Protein AF-A0A6N9LBC8-F1 (afdb_monomer_lite)

Radius of gyration: 19.25 Å; chains: 1; bounding box: 38×32×63 Å

Structure (mmCIF, N/CA/C/O backbone):
data_AF-A0A6N9LBC8-F1
#
_entry.id   AF-A0A6N9LBC8-F1
#
loop_
_atom_site.group_PDB
_atom_site.id
_atom_site.type_symbol
_atom_site.label_atom_id
_atom_site.label_alt_id
_atom_site.label_comp_id
_atom_site.label_asym_id
_atom_site.label_entity_id
_atom_site.label_seq_id
_atom_site.pdbx_PDB_ins_code
_atom_site.Cartn_x
_atom_site.Cartn_y
_atom_site.Cartn_z
_atom_site.occupancy
_atom_site.B_iso_or_equiv
_atom_site.auth_seq_id
_atom_site.auth_comp_id
_atom_site.auth_asym_id
_atom_site.auth_atom_id
_atom_site.pdbx_PDB_model_num
ATOM 1 N N . MET A 1 1 ? -10.832 -21.575 -41.481 1.00 43.34 1 MET A N 1
ATOM 2 C CA . MET A 1 1 ? -10.019 -20.357 -41.271 1.00 43.34 1 MET A CA 1
ATOM 3 C C . MET A 1 1 ? -10.147 -19.928 -39.816 1.00 43.34 1 MET A C 1
ATOM 5 O O . MET A 1 1 ? -11.115 -19.266 -39.494 1.00 43.34 1 MET A O 1
ATOM 9 N N . SER A 1 2 ? -9.269 -20.373 -38.911 1.00 46.19 2 SER A N 1
ATOM 10 C CA . SER A 1 2 ? -9.329 -19.904 -37.508 1.00 46.19 2 SER A CA 1
ATOM 11 C C . SER A 1 2 ? -8.001 -20.007 -36.749 1.00 46.19 2 SER A C 1
ATOM 13 O O . SER A 1 2 ? -7.782 -19.232 -35.831 1.00 46.19 2 SER A O 1
ATOM 15 N N . CYS A 1 3 ? -7.060 -20.869 -37.155 1.00 43.31 3 CYS A N 1
ATOM 16 C CA . CYS A 1 3 ? -5.747 -20.961 -36.494 1.00 43.31 3 CYS A CA 1
ATOM 17 C C . CYS A 1 3 ? -4.771 -19.834 -36.897 1.00 43.31 3 CYS A C 1
ATOM 19 O O . CYS A 1 3 ? -3.976 -19.388 -36.076 1.00 43.31 3 CYS A O 1
ATOM 21 N N . ALA A 1 4 ? -4.857 -19.320 -38.132 1.00 49.84 4 ALA A N 1
ATOM 22 C CA . ALA A 1 4 ? -3.962 -18.266 -38.626 1.00 49.84 4 ALA A CA 1
ATOM 23 C C . ALA A 1 4 ? -4.221 -16.885 -37.983 1.00 49.84 4 ALA A C 1
ATOM 25 O O . ALA A 1 4 ? -3.286 -16.117 -37.776 1.00 49.84 4 ALA A O 1
ATOM 26 N N . LEU A 1 5 ? -5.475 -16.589 -37.616 1.00 46.78 5 LEU A N 1
ATOM 27 C CA . LEU A 1 5 ? -5.863 -15.330 -36.963 1.00 46.78 5 LEU A CA 1
ATOM 28 C C . LEU A 1 5 ? -5.377 -15.250 -35.505 1.00 46.78 5 LEU A C 1
ATOM 30 O O . LEU A 1 5 ? -4.956 -14.181 -35.075 1.00 46.78 5 LEU A O 1
ATOM 34 N N . PHE A 1 6 ? -5.359 -16.377 -34.779 1.00 48.41 6 PHE A N 1
ATOM 35 C CA . PHE A 1 6 ? -4.813 -16.464 -33.415 1.00 48.41 6 PHE A CA 1
ATOM 36 C C . PHE A 1 6 ? -3.281 -16.368 -33.378 1.00 48.41 6 PHE A C 1
ATOM 38 O O . PHE A 1 6 ? -2.723 -15.714 -32.501 1.00 48.41 6 PHE A O 1
ATOM 45 N N . GLY A 1 7 ? -2.585 -16.979 -34.344 1.00 52.22 7 GLY A N 1
ATOM 46 C CA . GLY A 1 7 ? -1.127 -16.847 -34.454 1.00 52.22 7 GLY A CA 1
ATOM 47 C C . GLY A 1 7 ? -0.694 -15.414 -34.779 1.00 52.22 7 GLY A C 1
ATOM 48 O O . GLY A 1 7 ? 0.285 -14.922 -34.222 1.00 52.22 7 GLY A O 1
ATOM 49 N N . TYR A 1 8 ? -1.455 -14.720 -35.633 1.00 55.66 8 TYR A N 1
ATOM 50 C CA . TYR A 1 8 ? -1.179 -13.333 -36.009 1.00 55.66 8 TYR A CA 1
ATOM 51 C C . TYR A 1 8 ? -1.424 -12.345 -34.859 1.00 55.66 8 TYR A C 1
ATOM 53 O O . TYR A 1 8 ? -0.603 -11.454 -34.643 1.00 55.66 8 TYR A O 1
ATOM 61 N N . SER A 1 9 ? -2.505 -12.511 -34.086 1.00 56.34 9 SER A N 1
ATOM 62 C CA . SER A 1 9 ? -2.763 -11.669 -32.910 1.00 56.34 9 SER A CA 1
ATOM 63 C C . SER A 1 9 ? -1.715 -11.881 -31.815 1.00 56.34 9 SER A C 1
ATOM 65 O O . SER A 1 9 ? -1.196 -10.901 -31.288 1.00 56.34 9 SER A O 1
ATOM 67 N N . PHE A 1 10 ? -1.322 -13.130 -31.544 1.00 58.00 10 PHE A N 1
ATOM 68 C CA . PHE A 1 10 ? -0.259 -13.452 -30.586 1.00 58.00 10 PHE A CA 1
ATOM 69 C C . PHE A 1 10 ? 1.116 -12.933 -31.037 1.00 58.00 10 PHE A C 1
ATOM 71 O O . PHE A 1 10 ? 1.876 -12.392 -30.235 1.00 58.00 10 PHE A O 1
ATOM 78 N N . TYR A 1 11 ? 1.443 -13.041 -32.329 1.00 58.38 11 TYR A N 1
ATOM 79 C CA . TYR A 1 11 ? 2.670 -12.470 -32.890 1.00 58.38 11 TYR A CA 1
ATOM 80 C C . TYR A 1 11 ? 2.695 -10.943 -32.769 1.00 58.38 11 TYR A C 1
ATOM 82 O O . TYR A 1 11 ? 3.703 -10.382 -32.345 1.00 58.38 11 TYR A O 1
ATOM 90 N N . ARG A 1 12 ? 1.585 -10.270 -33.097 1.00 59.75 12 ARG A N 1
ATOM 91 C CA . ARG A 1 12 ? 1.463 -8.814 -32.967 1.00 59.75 12 ARG A CA 1
ATOM 92 C C . ARG A 1 12 ? 1.613 -8.371 -31.51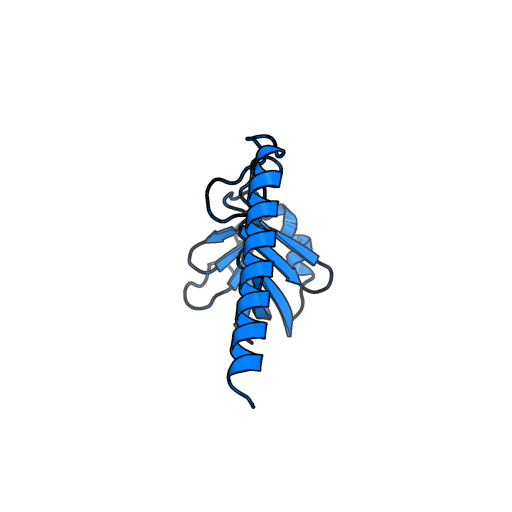3 1.00 59.75 12 ARG A C 1
ATOM 94 O O . ARG A 1 12 ? 2.364 -7.442 -31.253 1.00 59.75 12 ARG A O 1
ATOM 101 N N . GLN A 1 13 ? 0.981 -9.078 -30.582 1.00 55.19 13 GLN A N 1
ATOM 102 C CA . GLN A 1 13 ? 1.069 -8.786 -29.153 1.00 55.19 13 GLN A CA 1
ATOM 103 C C . GLN A 1 13 ? 2.496 -8.992 -28.619 1.00 55.19 13 GLN A C 1
ATOM 105 O O . GLN A 1 13 ? 3.022 -8.136 -27.919 1.00 55.19 13 GLN A O 1
ATOM 110 N N . ASN A 1 14 ? 3.180 -10.067 -29.027 1.00 66.00 14 ASN A N 1
ATOM 111 C CA . ASN A 1 14 ? 4.593 -10.277 -28.693 1.00 66.00 14 ASN A CA 1
ATOM 112 C C . ASN A 1 14 ? 5.516 -9.233 -29.324 1.00 66.00 14 ASN A C 1
ATOM 114 O O . ASN A 1 14 ? 6.526 -8.871 -28.724 1.00 66.00 14 ASN A O 1
ATOM 118 N N . LYS A 1 15 ? 5.199 -8.763 -30.534 1.00 71.44 15 LYS A N 1
ATOM 119 C CA . LYS A 1 15 ? 5.942 -7.684 -31.184 1.00 71.44 15 LYS A CA 1
ATOM 120 C C . LYS A 1 15 ? 5.751 -6.369 -30.430 1.00 71.44 15 LYS A C 1
ATOM 122 O O . LYS A 1 15 ? 6.740 -5.734 -30.113 1.00 71.44 15 LYS A O 1
ATOM 127 N N . GLU A 1 16 ? 4.520 -6.025 -30.061 1.00 65.12 16 GLU A N 1
ATOM 128 C CA . GLU A 1 16 ? 4.210 -4.835 -29.259 1.00 65.12 16 GLU A CA 1
ATOM 129 C C . GLU A 1 16 ? 4.889 -4.892 -27.879 1.00 65.12 16 GLU A C 1
ATOM 131 O O . GLU A 1 16 ? 5.489 -3.909 -27.456 1.00 65.12 16 GLU A O 1
ATOM 136 N N . ILE A 1 17 ? 4.905 -6.054 -27.213 1.00 63.56 17 ILE A N 1
ATOM 137 C CA . ILE A 1 17 ? 5.640 -6.253 -25.950 1.00 63.56 17 ILE A CA 1
ATOM 138 C C . ILE A 1 17 ? 7.150 -6.077 -26.154 1.00 63.56 17 ILE A C 1
ATOM 140 O O . ILE A 1 17 ? 7.790 -5.381 -25.368 1.00 63.56 17 ILE A O 1
ATOM 144 N N . LYS A 1 18 ? 7.730 -6.663 -27.209 1.00 68.88 18 LYS A N 1
ATOM 145 C CA . LYS A 1 18 ? 9.157 -6.494 -27.528 1.00 68.88 18 LYS A CA 1
ATOM 146 C C . LYS A 1 18 ? 9.503 -5.050 -27.875 1.00 68.88 18 LYS A C 1
ATOM 148 O O . LYS A 1 18 ? 10.554 -4.573 -27.458 1.00 68.88 18 LYS A O 1
ATOM 153 N N . ASP A 1 19 ? 8.637 -4.358 -28.604 1.00 68.25 19 ASP A N 1
ATOM 154 C CA . ASP A 1 19 ? 8.824 -2.956 -28.971 1.00 68.25 19 ASP A CA 1
ATOM 155 C C . ASP A 1 19 ? 8.768 -2.068 -27.715 1.00 68.25 19 ASP A C 1
ATOM 157 O O . ASP A 1 19 ? 9.635 -1.216 -27.533 1.00 68.25 19 ASP A O 1
ATOM 161 N N . ILE A 1 20 ? 7.841 -2.333 -26.785 1.00 64.62 20 ILE A N 1
ATOM 162 C CA . ILE A 1 20 ? 7.764 -1.652 -25.480 1.00 64.62 20 ILE A CA 1
ATOM 163 C C . ILE A 1 20 ? 8.996 -1.954 -24.615 1.00 64.62 20 ILE A C 1
ATOM 165 O O . ILE A 1 20 ? 9.556 -1.040 -24.017 1.00 64.62 20 ILE A O 1
ATOM 169 N N . GLN A 1 21 ? 9.464 -3.205 -24.567 1.00 58.09 21 GLN A N 1
ATOM 170 C CA . GLN A 1 21 ? 10.685 -3.586 -23.841 1.00 58.09 21 GLN A CA 1
ATOM 171 C C . GLN A 1 21 ? 11.942 -2.945 -24.440 1.00 58.09 21 GLN A C 1
ATOM 173 O O . GLN A 1 21 ? 12.844 -2.529 -23.709 1.00 58.09 21 GLN A O 1
ATOM 178 N N . THR A 1 22 ? 12.000 -2.839 -25.768 1.00 71.38 22 THR A N 1
ATOM 179 C CA . THR A 1 22 ? 13.095 -2.177 -26.484 1.00 71.38 22 THR A CA 1
ATOM 180 C C . THR A 1 22 ? 13.086 -0.686 -26.186 1.00 71.38 22 THR A C 1
ATOM 182 O O . THR A 1 22 ? 14.123 -0.135 -25.824 1.00 71.38 22 THR A O 1
ATOM 185 N N . LEU A 1 23 ? 11.909 -0.056 -26.253 1.00 66.56 23 LEU A N 1
ATOM 186 C CA . LEU A 1 23 ? 11.725 1.346 -25.903 1.00 66.56 23 LEU A CA 1
ATOM 187 C C . LEU A 1 23 ? 12.125 1.601 -24.448 1.00 66.56 23 LEU A C 1
ATOM 189 O O . LEU A 1 23 ? 12.931 2.488 -24.206 1.00 66.56 23 LEU A O 1
ATOM 193 N N . TYR A 1 24 ? 11.651 0.779 -23.506 1.00 59.78 24 TYR A N 1
ATOM 194 C CA . TYR A 1 24 ? 12.019 0.861 -22.092 1.00 59.78 24 TYR A CA 1
ATOM 195 C C . TYR A 1 24 ? 13.537 0.774 -21.899 1.00 59.78 24 TYR A C 1
ATOM 197 O O . TYR A 1 24 ? 14.116 1.610 -21.210 1.00 59.78 24 TYR A O 1
ATOM 205 N N . THR A 1 25 ? 14.198 -0.183 -22.557 1.00 64.25 25 THR A N 1
ATOM 206 C CA . THR A 1 25 ? 15.656 -0.376 -22.472 1.00 64.25 25 THR A CA 1
ATOM 207 C C . THR A 1 25 ? 16.428 0.818 -23.036 1.00 64.25 25 THR A C 1
ATOM 209 O O . THR A 1 25 ? 17.409 1.254 -22.438 1.00 64.25 25 THR A O 1
ATOM 212 N N . GLN A 1 26 ? 15.973 1.377 -24.161 1.00 70.62 26 GLN A N 1
ATOM 213 C CA . GLN A 1 26 ? 16.557 2.579 -24.763 1.00 70.62 26 GLN A CA 1
ATOM 214 C C . GLN A 1 26 ? 16.341 3.812 -23.879 1.00 70.62 26 GLN A C 1
ATOM 216 O O . GLN A 1 26 ? 17.266 4.593 -23.676 1.00 70.62 26 GLN A O 1
ATOM 221 N N . THR A 1 27 ? 15.149 3.971 -23.298 1.00 56.09 27 THR A N 1
ATOM 222 C CA . THR A 1 27 ? 14.850 5.086 -22.390 1.00 56.09 27 THR A CA 1
ATOM 223 C C . THR A 1 27 ? 15.546 4.949 -21.039 1.00 56.09 27 THR A C 1
ATOM 225 O O . THR A 1 27 ? 15.904 5.963 -20.452 1.00 56.09 27 THR A O 1
ATOM 228 N N . LYS A 1 28 ? 15.812 3.720 -20.571 1.00 56.72 28 LYS A N 1
ATOM 229 C CA . LYS A 1 28 ? 16.552 3.436 -19.331 1.00 56.72 28 LYS A CA 1
ATOM 230 C C . LYS A 1 28 ? 17.955 4.042 -19.353 1.00 56.72 28 LYS A C 1
ATOM 232 O O . LYS A 1 28 ? 18.410 4.520 -18.330 1.00 56.72 28 LYS A O 1
ATOM 237 N N . GLN A 1 29 ? 18.603 4.091 -20.518 1.00 57.69 29 GLN A N 1
ATOM 238 C CA . GLN A 1 29 ? 19.926 4.710 -20.685 1.00 57.69 29 GLN A CA 1
ATOM 239 C C . GLN A 1 29 ? 19.908 6.244 -20.590 1.00 57.69 29 GLN A C 1
ATOM 241 O O . GLN A 1 29 ? 20.956 6.859 -20.428 1.00 57.69 29 GLN A O 1
ATOM 246 N N . LEU A 1 30 ? 18.735 6.868 -20.739 1.00 62.03 30 LEU A N 1
ATOM 247 C CA . LEU A 1 30 ? 18.562 8.321 -20.650 1.00 62.03 30 LEU A CA 1
ATOM 248 C C . LEU A 1 30 ? 18.201 8.779 -19.230 1.00 62.03 30 LEU A C 1
ATOM 250 O O . LEU A 1 30 ? 18.175 9.977 -18.956 1.00 62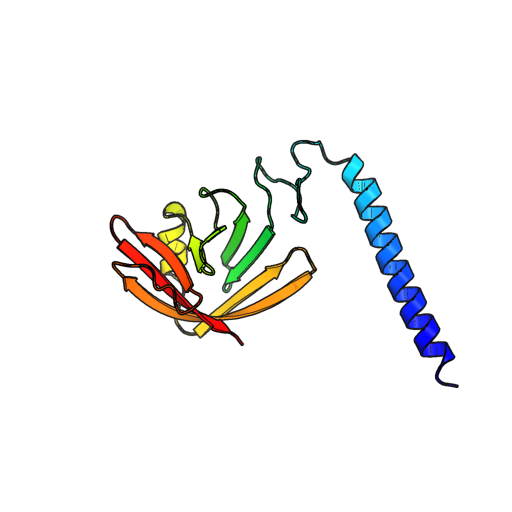.03 30 LEU A O 1
ATOM 254 N N . ILE A 1 31 ? 17.895 7.832 -18.344 1.00 54.56 31 ILE A N 1
ATOM 255 C CA . ILE A 1 31 ? 17.572 8.075 -16.944 1.00 54.56 31 ILE A CA 1
ATOM 256 C C . ILE A 1 31 ? 18.902 8.104 -16.178 1.00 54.56 31 ILE A C 1
ATOM 258 O O . ILE A 1 31 ? 19.689 7.174 -16.336 1.00 54.56 31 ILE A O 1
ATOM 262 N N . PRO A 1 32 ? 19.198 9.147 -15.382 1.00 56.00 32 PRO A N 1
ATOM 263 C CA . PRO A 1 32 ? 20.417 9.172 -14.579 1.00 56.00 32 PRO A CA 1
ATOM 264 C C . PRO A 1 32 ? 20.481 7.950 -13.658 1.00 56.00 32 PRO A C 1
ATOM 266 O O . PRO A 1 32 ? 19.455 7.552 -13.114 1.00 56.00 32 PRO A O 1
ATOM 269 N N . ASP A 1 33 ? 21.673 7.391 -13.437 1.00 56.91 33 ASP A N 1
ATOM 270 C CA . ASP A 1 33 ? 21.846 6.158 -12.648 1.00 56.91 33 ASP A CA 1
ATOM 271 C C . ASP A 1 33 ? 21.236 6.250 -11.238 1.00 56.91 33 ASP A C 1
ATOM 273 O O . ASP A 1 33 ? 20.761 5.252 -10.710 1.00 56.91 33 ASP A O 1
ATOM 277 N N . SER A 1 34 ? 21.161 7.456 -10.662 1.00 53.47 34 SER A N 1
ATOM 278 C CA . SER A 1 34 ? 20.506 7.731 -9.372 1.00 53.47 34 SER A CA 1
ATOM 279 C C . SER A 1 34 ? 18.979 7.575 -9.375 1.00 53.47 34 SER A C 1
ATOM 281 O O . SER A 1 34 ? 18.359 7.788 -8.347 1.00 53.47 34 SER A O 1
ATOM 283 N N . TYR A 1 35 ? 18.377 7.321 -10.535 1.00 48.66 35 TYR A N 1
ATOM 284 C CA . TYR A 1 35 ? 16.946 7.086 -10.728 1.00 48.66 35 TYR A CA 1
ATOM 285 C C . TYR A 1 35 ? 16.697 5.666 -11.273 1.00 48.66 35 TYR A C 1
ATOM 287 O O . TYR A 1 35 ? 15.565 5.278 -11.556 1.00 48.66 35 TYR A O 1
ATOM 295 N N . ILE A 1 36 ? 17.731 4.842 -11.460 1.00 54.81 36 ILE A N 1
ATOM 296 C CA . ILE A 1 36 ? 17.563 3.480 -11.967 1.00 54.81 36 ILE A CA 1
ATOM 297 C C . ILE A 1 36 ? 17.464 2.514 -10.785 1.00 54.81 36 ILE A C 1
ATOM 299 O O . ILE A 1 36 ? 18.467 2.192 -10.158 1.00 54.81 36 ILE A O 1
ATOM 303 N N . SER A 1 37 ? 16.255 2.004 -10.536 1.00 61.66 37 SER A N 1
ATOM 304 C CA . SER A 1 37 ? 16.023 0.988 -9.508 1.00 61.66 37 SER A CA 1
ATOM 305 C C . SER A 1 37 ? 16.801 -0.305 -9.781 1.00 61.66 37 SER A C 1
ATOM 307 O O . SER A 1 37 ? 16.953 -0.737 -10.936 1.00 61.66 37 SER A O 1
ATOM 309 N N . SER A 1 38 ? 17.295 -0.918 -8.703 1.00 56.84 38 SER A N 1
ATOM 310 C CA . SER A 1 38 ? 18.192 -2.075 -8.751 1.00 56.84 38 SER A CA 1
ATOM 311 C C . SER A 1 38 ? 17.486 -3.433 -8.908 1.00 56.84 38 SER A C 1
ATOM 313 O O . SER A 1 38 ? 18.115 -4.378 -9.387 1.00 56.84 38 SER A O 1
ATOM 315 N N . GLU A 1 39 ? 16.183 -3.541 -8.618 1.00 59.31 39 GLU A N 1
ATOM 316 C CA . GLU A 1 39 ? 15.456 -4.823 -8.599 1.00 59.31 39 GLU A CA 1
ATOM 317 C C . GLU A 1 39 ? 13.966 -4.665 -8.938 1.00 59.31 39 GLU A C 1
ATOM 319 O O . GLU A 1 39 ? 13.201 -4.235 -8.085 1.00 59.31 39 GLU A O 1
ATOM 324 N N . ASP A 1 40 ? 13.535 -5.037 -10.155 1.00 59.66 40 ASP A N 1
ATOM 325 C CA . ASP A 1 40 ? 12.119 -5.144 -10.583 1.00 59.66 40 ASP A CA 1
ATOM 326 C C . ASP A 1 40 ? 11.170 -4.009 -10.115 1.00 59.66 40 ASP A C 1
ATOM 328 O O . ASP A 1 40 ? 9.957 -4.186 -10.074 1.00 59.66 40 ASP A O 1
ATOM 332 N N . ALA A 1 41 ? 11.691 -2.825 -9.795 1.00 63.12 41 ALA A N 1
ATOM 333 C CA . ALA A 1 41 ? 10.943 -1.688 -9.284 1.00 63.12 41 ALA A CA 1
ATOM 334 C C . ALA A 1 41 ? 10.830 -0.585 -10.347 1.00 63.12 41 ALA A C 1
ATOM 336 O O . ALA A 1 41 ? 11.585 -0.517 -11.324 1.00 63.12 41 ALA A O 1
ATOM 337 N N . TYR A 1 42 ? 9.827 0.277 -10.184 1.00 58.09 42 TYR A N 1
ATOM 338 C CA . TYR A 1 42 ? 9.760 1.530 -10.922 1.00 58.09 42 TYR A CA 1
ATOM 339 C C . TYR A 1 42 ? 10.986 2.386 -10.594 1.00 58.09 42 TYR A C 1
ATOM 341 O O . TYR A 1 42 ? 11.567 2.249 -9.522 1.00 58.09 42 TYR A O 1
ATOM 349 N N . LEU A 1 43 ? 11.338 3.252 -11.553 1.00 60.53 43 LEU A N 1
ATOM 350 C CA . LEU A 1 43 ? 12.300 4.354 -11.450 1.00 60.53 43 LEU A CA 1
ATOM 351 C C . LEU A 1 43 ? 12.504 4.788 -9.989 1.00 60.53 43 LEU A C 1
ATOM 353 O O . LEU A 1 43 ? 11.524 5.126 -9.325 1.00 60.53 43 LEU A O 1
ATOM 357 N N . ASP A 1 44 ? 13.746 4.760 -9.516 1.00 61.88 44 ASP A N 1
ATOM 358 C CA . ASP A 1 44 ? 14.110 5.294 -8.210 1.00 61.88 44 ASP A CA 1
ATOM 359 C C . ASP A 1 44 ? 13.711 6.785 -8.189 1.00 61.88 44 ASP A C 1
ATOM 361 O O . ASP A 1 44 ? 14.108 7.560 -9.061 1.00 61.88 44 ASP A O 1
ATOM 365 N N . ILE A 1 45 ? 12.827 7.161 -7.260 1.00 60.69 45 ILE A N 1
ATOM 366 C CA . ILE A 1 45 ? 12.414 8.549 -7.027 1.00 60.69 45 ILE A CA 1
ATOM 367 C C . ILE A 1 45 ? 12.939 8.936 -5.648 1.00 60.69 45 ILE A C 1
ATOM 369 O O . ILE A 1 45 ? 12.529 8.354 -4.645 1.00 60.69 45 ILE A O 1
ATOM 373 N N . ASP A 1 46 ? 13.809 9.946 -5.609 1.00 60.88 46 ASP A N 1
ATOM 374 C CA . ASP A 1 46 ? 14.441 10.473 -4.393 1.00 60.88 46 ASP A CA 1
ATOM 375 C C . ASP A 1 46 ? 15.319 9.466 -3.611 1.00 60.88 46 ASP A C 1
ATOM 377 O O . ASP A 1 46 ? 15.538 9.641 -2.413 1.00 60.88 46 ASP A O 1
ATOM 381 N N . GLY A 1 47 ? 15.883 8.449 -4.272 1.00 62.53 47 GLY A N 1
ATOM 382 C CA . GLY A 1 47 ? 16.734 7.419 -3.656 1.00 62.53 47 GLY A CA 1
ATOM 383 C C . GLY A 1 47 ? 15.966 6.188 -3.156 1.00 62.53 47 GLY A C 1
ATOM 384 O O . GLY A 1 47 ? 16.520 5.385 -2.405 1.00 62.53 47 GLY A O 1
ATOM 385 N N . HIS A 1 48 ? 14.686 6.048 -3.515 1.00 66.19 48 HIS A N 1
ATOM 386 C CA . HIS A 1 48 ? 13.818 4.957 -3.098 1.00 66.19 48 HIS A CA 1
ATOM 387 C C . HIS A 1 48 ? 13.389 4.063 -4.268 1.00 66.19 48 HIS A C 1
ATOM 389 O O . HIS A 1 48 ? 12.704 4.501 -5.194 1.00 66.19 48 HIS A O 1
ATOM 395 N N . ASP A 1 49 ? 13.676 2.762 -4.153 1.00 72.38 49 ASP A N 1
ATOM 396 C CA . ASP A 1 49 ? 13.121 1.727 -5.031 1.00 72.38 49 ASP A CA 1
ATOM 397 C C . ASP A 1 49 ? 11.604 1.596 -4.825 1.00 72.38 49 ASP A C 1
ATOM 399 O O . ASP A 1 49 ? 11.146 1.296 -3.715 1.00 72.38 49 ASP A O 1
ATOM 403 N N . ILE A 1 50 ? 10.823 1.794 -5.892 1.00 76.44 50 ILE A N 1
ATOM 404 C CA . ILE A 1 50 ? 9.356 1.794 -5.849 1.00 76.44 50 ILE A CA 1
ATOM 405 C C . ILE A 1 50 ? 8.762 0.494 -6.409 1.00 76.44 50 ILE A C 1
ATOM 407 O O . ILE A 1 50 ? 8.807 0.238 -7.607 1.00 76.44 50 ILE A O 1
ATOM 411 N N . TYR A 1 51 ? 8.082 -0.292 -5.576 1.00 77.50 51 TYR A N 1
ATOM 412 C CA . TYR A 1 51 ? 7.616 -1.643 -5.940 1.00 77.50 51 TYR A CA 1
ATOM 413 C C . TYR A 1 51 ? 6.136 -1.732 -6.322 1.00 77.50 51 TYR A C 1
ATOM 415 O O . TYR A 1 51 ? 5.712 -2.653 -7.025 1.00 77.50 51 TYR A O 1
ATOM 423 N N . ALA A 1 52 ? 5.312 -0.821 -5.808 1.00 82.81 52 ALA A N 1
ATOM 424 C CA . ALA A 1 52 ? 3.880 -0.812 -6.077 1.00 82.81 52 ALA A CA 1
ATOM 425 C C . ALA A 1 52 ? 3.261 0.547 -5.759 1.00 82.81 52 ALA A C 1
ATOM 427 O O . ALA A 1 52 ? 3.804 1.336 -4.987 1.00 82.81 52 ALA A O 1
ATOM 428 N N . ILE A 1 53 ? 2.070 0.785 -6.298 1.00 86.50 53 ILE A N 1
ATOM 429 C CA . ILE A 1 53 ? 1.231 1.923 -5.923 1.00 86.50 53 ILE A CA 1
ATOM 430 C C . ILE A 1 53 ? -0.003 1.386 -5.203 1.00 86.50 53 ILE A C 1
ATOM 432 O O . ILE A 1 53 ? -0.747 0.567 -5.747 1.00 86.50 53 ILE A O 1
ATOM 436 N N . LEU A 1 54 ? -0.234 1.865 -3.984 1.00 88.75 54 LEU A N 1
ATOM 437 C CA . LEU A 1 54 ? -1.485 1.666 -3.262 1.00 88.75 54 LEU A CA 1
ATOM 438 C C . LEU A 1 54 ? -2.450 2.785 -3.624 1.00 88.75 54 LEU A C 1
ATOM 440 O O . LEU A 1 54 ? -2.099 3.960 -3.550 1.00 88.75 54 LEU A O 1
ATOM 444 N N . GLN A 1 55 ? -3.685 2.428 -3.946 1.00 91.56 55 GLN A N 1
ATOM 445 C CA . GLN A 1 55 ? -4.750 3.386 -4.183 1.00 91.56 55 GLN A CA 1
ATOM 446 C C . GLN A 1 55 ? -5.986 3.024 -3.365 1.00 91.56 55 GLN A C 1
ATOM 448 O O . GLN A 1 55 ? -6.521 1.921 -3.498 1.00 91.56 55 GLN A O 1
ATOM 453 N N . VAL A 1 56 ? -6.466 3.974 -2.564 1.00 91.88 56 VAL A N 1
ATOM 454 C CA . VAL A 1 56 ? -7.754 3.894 -1.866 1.00 91.88 56 VAL A CA 1
ATOM 455 C C . VAL A 1 56 ? -8.520 5.176 -2.156 1.00 91.88 56 VAL A C 1
ATOM 457 O O . VAL A 1 56 ? -8.123 6.250 -1.711 1.00 91.88 56 VAL A O 1
ATOM 460 N N . ASN A 1 57 ? -9.616 5.075 -2.910 1.00 90.38 57 ASN A N 1
ATOM 461 C CA . ASN A 1 57 ? -10.351 6.242 -3.409 1.00 90.38 57 ASN A CA 1
ATOM 462 C C . ASN A 1 57 ? -9.397 7.209 -4.155 1.00 90.38 57 ASN A C 1
ATOM 464 O O . ASN A 1 57 ? -8.742 6.798 -5.121 1.00 90.38 57 ASN A O 1
ATOM 468 N N . ASP A 1 58 ? -9.292 8.457 -3.689 1.00 88.25 58 ASP A N 1
ATOM 469 C CA . ASP A 1 58 ? -8.406 9.494 -4.239 1.00 88.25 58 ASP A CA 1
ATOM 470 C C . ASP A 1 58 ? -6.995 9.484 -3.623 1.00 88.25 58 ASP A C 1
ATOM 472 O O . ASP A 1 58 ? -6.094 10.169 -4.110 1.00 88.25 58 ASP A O 1
ATOM 476 N N . ILE A 1 59 ? -6.780 8.706 -2.559 1.00 89.75 59 ILE A N 1
ATOM 477 C CA . ILE A 1 59 ? -5.486 8.604 -1.884 1.00 89.75 59 ILE A CA 1
ATOM 478 C C . ILE A 1 59 ? -4.600 7.636 -2.662 1.00 89.75 59 ILE A C 1
ATOM 480 O O . ILE A 1 59 ? -4.998 6.504 -2.954 1.00 89.75 59 ILE A O 1
ATOM 484 N N . LYS A 1 60 ? -3.379 8.079 -2.965 1.00 89.56 60 LYS A N 1
ATOM 485 C CA . LYS A 1 60 ? -2.340 7.264 -3.592 1.00 89.56 60 LYS A CA 1
ATOM 486 C C . LYS A 1 60 ? -1.086 7.283 -2.738 1.00 89.56 60 LYS A C 1
ATOM 488 O O . LYS A 1 60 ? -0.596 8.351 -2.378 1.00 89.56 60 LYS A O 1
ATOM 493 N N . TRP A 1 61 ? -0.562 6.100 -2.460 1.00 88.88 61 TRP A N 1
ATOM 494 C CA . TRP A 1 61 ? 0.711 5.924 -1.785 1.00 88.88 61 TRP A CA 1
ATOM 495 C C . TRP A 1 61 ? 1.637 5.050 -2.605 1.00 88.88 61 TRP A C 1
ATOM 497 O O . TRP A 1 61 ? 1.199 4.196 -3.373 1.00 88.88 61 TRP A O 1
ATOM 507 N N . VAL A 1 62 ? 2.925 5.255 -2.396 1.00 87.25 62 VAL A N 1
ATOM 508 C CA . VAL A 1 62 ? 3.978 4.528 -3.082 1.00 87.25 62 VAL A CA 1
ATOM 509 C C . VAL A 1 62 ? 4.595 3.535 -2.101 1.00 87.25 62 VAL A C 1
ATOM 511 O O . VAL A 1 62 ? 4.930 3.920 -0.983 1.00 87.25 62 VAL A O 1
ATOM 514 N N . ILE A 1 63 ? 4.692 2.265 -2.499 1.00 83.00 63 ILE A N 1
ATOM 515 C CA . ILE A 1 63 ? 5.381 1.231 -1.727 1.00 83.00 63 ILE A CA 1
ATOM 516 C C . ILE A 1 63 ? 6.869 1.275 -2.055 1.00 83.00 63 ILE A C 1
ATOM 518 O O . ILE A 1 63 ? 7.232 1.021 -3.204 1.00 83.00 63 ILE A O 1
ATOM 522 N N . GLY A 1 64 ? 7.697 1.545 -1.051 1.00 78.75 64 GLY A N 1
ATOM 523 C CA . GLY A 1 64 ? 9.154 1.557 -1.154 1.00 78.75 64 GLY A CA 1
ATOM 524 C C . GLY A 1 64 ? 9.835 0.444 -0.353 1.00 78.75 64 GLY A C 1
ATOM 525 O O . GLY A 1 64 ? 9.181 -0.283 0.400 1.00 78.75 64 GLY A O 1
ATOM 526 N N . HIS A 1 65 ? 11.158 0.324 -0.506 1.00 72.75 65 HIS A N 1
ATOM 527 C CA . HIS A 1 65 ? 11.984 -0.556 0.338 1.00 72.75 65 HIS A CA 1
ATOM 528 C C . HIS A 1 65 ? 12.154 -0.004 1.764 1.00 72.75 65 HIS A C 1
ATOM 530 O O . HIS A 1 65 ? 12.226 -0.757 2.734 1.00 72.75 65 HIS A O 1
ATOM 536 N N . GLU A 1 66 ? 12.239 1.321 1.888 1.00 69.56 66 GLU A N 1
ATOM 537 C CA . GLU A 1 66 ? 12.594 1.996 3.133 1.00 69.56 66 GLU A CA 1
ATOM 538 C C . GLU A 1 66 ? 11.427 2.179 4.108 1.00 69.56 66 GLU A C 1
ATOM 540 O O . GLU A 1 66 ? 10.265 2.301 3.724 1.00 69.56 66 GLU A O 1
ATOM 545 N N . GLU A 1 67 ? 11.755 2.304 5.399 1.00 74.50 67 GLU A N 1
ATOM 546 C CA . GLU A 1 67 ? 10.767 2.548 6.459 1.00 74.50 67 GLU A CA 1
ATOM 547 C C . GLU A 1 67 ? 10.143 3.961 6.412 1.00 74.50 67 GLU A C 1
ATOM 549 O O . GLU A 1 67 ? 9.145 4.216 7.091 1.00 74.50 67 GLU A O 1
ATOM 554 N N . SER A 1 68 ? 10.712 4.871 5.614 1.00 79.38 68 SER A N 1
ATOM 555 C CA . SER A 1 68 ? 10.214 6.232 5.358 1.00 79.38 68 SER A CA 1
ATOM 556 C C . SER A 1 68 ? 8.967 6.254 4.467 1.00 79.38 68 SER A C 1
ATOM 558 O O . SER A 1 68 ? 8.162 7.186 4.555 1.00 79.38 68 SER A O 1
ATOM 560 N N . LEU A 1 69 ? 8.776 5.209 3.661 1.00 84.56 69 LEU A N 1
ATOM 561 C CA . LEU A 1 69 ? 7.623 5.000 2.798 1.00 84.56 69 LEU A CA 1
ATOM 562 C C . LEU A 1 69 ? 6.772 3.829 3.306 1.00 84.56 69 LEU A C 1
ATOM 564 O O . LEU A 1 69 ? 7.217 3.003 4.112 1.00 84.56 69 LEU A O 1
ATOM 568 N N . PRO A 1 70 ? 5.513 3.732 2.852 1.00 88.06 70 PRO A N 1
ATOM 569 C CA . PRO A 1 70 ? 4.769 2.488 2.921 1.00 88.06 70 PRO A CA 1
ATOM 570 C C . PRO A 1 70 ? 5.604 1.309 2.422 1.00 88.06 70 PRO A C 1
ATOM 572 O O . PRO A 1 70 ? 6.199 1.389 1.356 1.00 88.06 70 PRO A O 1
ATOM 575 N N . HIS A 1 71 ? 5.652 0.214 3.171 1.00 86.50 71 HIS A N 1
ATOM 576 C CA . HIS A 1 71 ? 6.479 -0.943 2.817 1.00 86.50 71 HIS A CA 1
ATOM 577 C C . HIS A 1 71 ? 5.848 -2.249 3.297 1.00 86.50 71 HIS A C 1
ATOM 579 O O . HIS A 1 71 ? 5.003 -2.273 4.199 1.00 86.50 71 HIS A O 1
ATOM 585 N N . TYR A 1 72 ? 6.261 -3.365 2.698 1.00 83.50 72 TYR A N 1
ATOM 586 C CA . TYR A 1 72 ? 5.829 -4.688 3.135 1.00 83.50 72 TYR A CA 1
ATOM 587 C C . TYR A 1 72 ? 6.695 -5.196 4.289 1.00 83.50 72 TYR A C 1
ATOM 589 O O . TYR A 1 72 ? 7.919 -5.228 4.200 1.00 83.50 72 TYR A O 1
ATOM 597 N N . LYS A 1 73 ? 6.064 -5.673 5.366 1.00 81.69 73 LYS A N 1
ATOM 598 C CA . LYS A 1 73 ? 6.751 -6.332 6.488 1.00 81.69 73 LYS A CA 1
ATOM 599 C C . LYS A 1 73 ? 5.872 -7.437 7.050 1.00 81.69 73 LYS A C 1
ATOM 601 O O . LYS A 1 73 ? 4.727 -7.199 7.424 1.00 81.69 73 LYS A O 1
ATOM 606 N N . ASN A 1 74 ? 6.392 -8.663 7.125 1.00 76.19 74 ASN A N 1
ATOM 607 C CA . ASN A 1 74 ? 5.671 -9.820 7.680 1.00 76.19 74 ASN A CA 1
ATOM 608 C C . ASN A 1 74 ? 4.268 -10.045 7.068 1.00 76.19 74 ASN A C 1
ATOM 610 O O . ASN A 1 74 ? 3.318 -10.298 7.804 1.00 76.19 74 ASN A O 1
ATOM 614 N N . LYS A 1 75 ? 4.137 -9.952 5.733 1.00 78.94 75 LYS A N 1
ATOM 615 C CA . LYS A 1 75 ? 2.862 -10.048 4.977 1.00 78.94 75 LYS A CA 1
ATOM 616 C C . LYS A 1 75 ? 1.854 -8.915 5.231 1.00 78.94 75 LYS A C 1
ATOM 618 O O . LYS A 1 75 ? 0.712 -9.010 4.791 1.00 78.94 75 LYS A O 1
ATOM 623 N N . ASN A 1 76 ? 2.278 -7.853 5.906 1.00 84.06 76 ASN A N 1
ATOM 624 C CA . ASN A 1 76 ? 1.472 -6.669 6.162 1.00 84.06 76 ASN A CA 1
ATOM 625 C C . ASN A 1 76 ? 2.031 -5.464 5.418 1.00 84.06 76 ASN A C 1
ATOM 627 O O . ASN A 1 76 ? 3.211 -5.441 5.065 1.00 84.06 76 ASN A O 1
ATOM 631 N N . ILE A 1 77 ? 1.182 -4.461 5.226 1.00 89.06 77 ILE A N 1
ATOM 632 C CA . ILE A 1 77 ? 1.573 -3.155 4.705 1.00 89.06 77 ILE A CA 1
ATOM 633 C C . ILE A 1 77 ? 1.758 -2.231 5.903 1.00 89.06 77 ILE A C 1
ATOM 635 O O . ILE A 1 77 ? 0.802 -1.944 6.625 1.00 89.06 77 ILE A O 1
ATOM 639 N N . ILE A 1 78 ? 2.982 -1.773 6.129 1.00 89.25 78 ILE A N 1
ATOM 640 C CA . ILE A 1 78 ? 3.291 -0.810 7.181 1.00 89.25 78 ILE A CA 1
ATOM 641 C C . ILE A 1 78 ? 3.280 0.581 6.562 1.00 89.25 78 ILE A C 1
ATOM 643 O O . ILE A 1 78 ? 3.981 0.831 5.590 1.00 89.25 78 ILE A O 1
ATOM 647 N N . ILE A 1 79 ? 2.478 1.474 7.128 1.00 91.06 79 ILE A N 1
ATOM 648 C CA . ILE A 1 79 ? 2.355 2.873 6.742 1.00 91.06 79 ILE A CA 1
ATOM 649 C C . ILE A 1 79 ? 3.069 3.739 7.792 1.00 91.06 79 ILE A C 1
ATOM 651 O O . ILE A 1 79 ? 2.760 3.624 8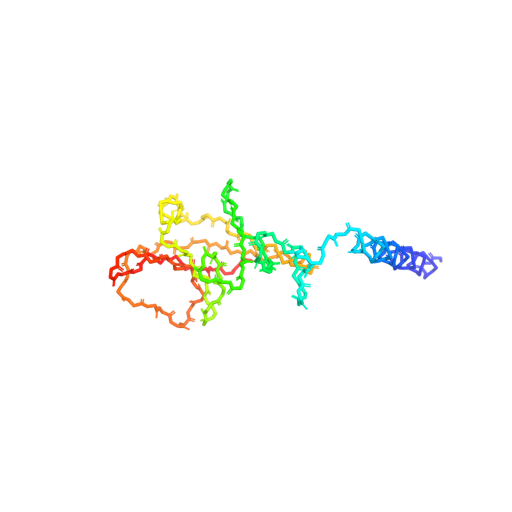.985 1.00 91.06 79 ILE A O 1
ATOM 655 N N . PRO A 1 80 ? 3.988 4.628 7.378 1.00 90.69 80 PRO A N 1
ATOM 656 C CA . PRO A 1 80 ? 4.654 5.569 8.271 1.00 90.69 80 PRO A CA 1
ATOM 657 C C . PRO A 1 80 ? 3.674 6.418 9.091 1.00 90.69 80 PRO A C 1
ATOM 659 O O . PRO A 1 80 ? 2.608 6.805 8.610 1.00 90.69 80 PRO A O 1
ATOM 662 N N . GLU A 1 81 ? 4.058 6.764 10.322 1.00 91.62 81 GLU A N 1
ATOM 663 C CA . GLU A 1 81 ? 3.245 7.583 11.243 1.00 91.62 81 GLU A CA 1
ATOM 664 C C . GLU A 1 81 ? 2.897 8.965 10.662 1.00 91.62 81 GLU A C 1
ATOM 666 O O . GLU A 1 81 ? 1.832 9.514 10.945 1.00 91.62 81 GLU A O 1
ATOM 671 N N . SER A 1 82 ? 3.742 9.504 9.776 1.00 90.25 82 SER A N 1
ATOM 672 C CA . SER A 1 82 ? 3.492 10.762 9.057 1.00 90.25 82 SER A CA 1
ATOM 673 C C . SER A 1 82 ? 2.200 10.742 8.227 1.00 90.25 82 SER A C 1
ATOM 675 O O . SER A 1 82 ? 1.591 11.791 8.010 1.00 90.25 82 SER A O 1
ATOM 677 N N . LEU A 1 83 ? 1.738 9.560 7.808 1.00 91.31 83 LEU A N 1
ATOM 678 C CA . LEU A 1 83 ? 0.525 9.366 7.012 1.00 91.31 83 LEU A CA 1
ATOM 679 C C . LEU A 1 83 ? -0.695 8.959 7.858 1.00 91.31 83 LEU A C 1
ATOM 681 O O . LEU A 1 83 ? -1.772 8.736 7.302 1.00 91.31 83 LEU A O 1
ATOM 685 N N . LEU A 1 84 ? -0.580 8.920 9.192 1.00 92.56 84 LEU A N 1
ATOM 686 C CA . LEU A 1 84 ? -1.635 8.444 10.098 1.00 92.56 84 LEU A CA 1
ATOM 687 C C . LEU A 1 84 ? -2.992 9.116 9.856 1.00 92.56 84 LEU A C 1
ATOM 689 O O . LEU A 1 84 ? -4.014 8.435 9.820 1.00 92.56 84 LEU A O 1
ATOM 693 N N . LYS A 1 85 ? -3.017 10.436 9.632 1.00 92.56 85 LYS A N 1
ATOM 694 C CA . LYS A 1 85 ? -4.267 11.173 9.364 1.00 92.56 85 LYS A CA 1
ATOM 695 C C . LYS A 1 85 ? -4.978 10.691 8.096 1.00 92.56 85 LYS A C 1
ATOM 697 O O . LYS A 1 85 ? -6.204 10.668 8.067 1.00 92.56 85 LYS A O 1
ATOM 702 N N . GLN A 1 86 ? -4.222 10.315 7.063 1.00 92.19 86 GLN A N 1
ATOM 703 C CA . GLN A 1 86 ? -4.785 9.776 5.823 1.00 92.19 86 GLN A CA 1
ATOM 704 C C . GLN A 1 86 ? -5.266 8.336 6.020 1.00 92.19 86 GLN A C 1
ATOM 706 O O . GLN A 1 86 ? -6.303 7.958 5.495 1.00 92.19 86 GLN A O 1
ATOM 711 N N . VAL A 1 87 ? -4.561 7.533 6.820 1.00 93.06 87 VAL A N 1
ATOM 712 C CA . VAL A 1 87 ? -5.015 6.173 7.152 1.00 93.06 87 VAL A CA 1
ATOM 713 C C . VAL A 1 87 ? -6.306 6.209 7.977 1.00 93.06 87 VAL A C 1
ATOM 715 O O . VAL A 1 87 ? -7.213 5.417 7.743 1.00 93.06 87 VAL A O 1
ATOM 718 N N . GLN A 1 88 ? -6.425 7.153 8.911 1.00 93.75 88 GLN A N 1
ATOM 719 C CA . GLN A 1 88 ? -7.616 7.327 9.750 1.00 93.75 88 GLN A CA 1
ATOM 720 C C . GLN A 1 88 ? -8.842 7.855 8.993 1.00 93.75 88 GLN A C 1
ATOM 722 O O . GLN A 1 88 ? -9.953 7.750 9.512 1.00 93.75 88 GLN A O 1
ATOM 727 N N . SER A 1 89 ? -8.673 8.435 7.799 1.00 94.12 89 SER A N 1
ATOM 728 C CA . SER A 1 89 ? -9.804 8.874 6.973 1.00 94.12 89 SER A CA 1
ATOM 729 C C . SER A 1 89 ? -10.430 7.738 6.156 1.00 94.12 89 SER A C 1
ATOM 731 O O . SER A 1 89 ? -11.529 7.917 5.622 1.00 94.12 89 SER A O 1
ATOM 733 N N . LEU A 1 90 ? -9.763 6.578 6.082 1.00 94.69 90 LEU A N 1
ATOM 734 C CA . LEU A 1 90 ? -10.264 5.388 5.401 1.00 94.69 90 LEU A CA 1
ATOM 735 C C . LEU A 1 90 ? -11.464 4.791 6.140 1.00 94.69 90 LEU A C 1
ATOM 737 O O . LEU A 1 90 ? -11.546 4.812 7.371 1.00 94.69 90 LEU A O 1
ATOM 741 N N . LYS A 1 91 ? -12.404 4.236 5.378 1.00 94.38 91 LYS A N 1
ATOM 742 C CA . LYS A 1 91 ? -13.677 3.723 5.889 1.00 94.38 91 LYS A CA 1
ATOM 743 C C . LYS A 1 91 ? -13.816 2.227 5.655 1.00 94.38 91 LYS A C 1
ATOM 745 O O . LYS A 1 91 ? -13.236 1.639 4.744 1.00 94.38 91 LYS A O 1
ATOM 750 N N . ASN A 1 92 ? -14.672 1.611 6.467 1.00 94.31 92 ASN A N 1
ATOM 751 C CA . ASN A 1 92 ? -15.119 0.244 6.231 1.00 94.31 92 ASN A CA 1
ATOM 752 C C . ASN A 1 92 ? -15.687 0.103 4.819 1.00 94.31 92 ASN A C 1
ATOM 754 O O . ASN A 1 92 ? -16.518 0.908 4.398 1.00 94.31 92 ASN A O 1
ATOM 758 N N . ARG A 1 93 ? -15.287 -0.977 4.142 1.00 94.31 93 ARG A N 1
ATOM 759 C CA . ARG A 1 93 ? -15.663 -1.330 2.766 1.00 94.31 93 ARG A CA 1
ATOM 760 C C . ARG A 1 93 ? -15.065 -0.456 1.664 1.00 94.31 93 ARG A C 1
ATOM 762 O O . ARG A 1 93 ? -15.395 -0.682 0.498 1.00 94.31 93 ARG A O 1
ATOM 769 N N . ASP A 1 94 ? -14.164 0.471 1.991 1.00 95.56 94 ASP A N 1
ATOM 770 C CA . ASP A 1 94 ? -13.326 1.104 0.974 1.00 95.56 94 ASP A CA 1
ATOM 771 C C . ASP A 1 94 ? -12.538 0.036 0.202 1.00 95.56 94 ASP A C 1
ATOM 773 O O . ASP A 1 94 ? -12.223 -1.042 0.721 1.00 95.56 94 ASP A O 1
ATOM 777 N N . LYS A 1 95 ? -12.239 0.327 -1.065 1.00 94.69 95 LYS A N 1
ATOM 778 C CA . LYS A 1 95 ? -11.512 -0.588 -1.947 1.00 94.69 95 LYS A CA 1
ATOM 779 C C . LYS A 1 95 ? -10.062 -0.151 -2.052 1.00 94.69 95 LYS A C 1
ATOM 781 O O . LYS A 1 95 ? -9.774 0.897 -2.627 1.00 94.69 95 LYS A O 1
ATOM 786 N N . LEU A 1 96 ? -9.166 -0.986 -1.542 1.00 93.12 96 LEU A N 1
ATOM 787 C CA . LEU A 1 96 ? -7.738 -0.859 -1.780 1.00 93.12 96 LEU A CA 1
ATOM 788 C C . LEU A 1 96 ? -7.379 -1.587 -3.070 1.00 93.12 96 LEU A C 1
ATOM 790 O O . LEU A 1 96 ? -7.697 -2.762 -3.250 1.00 93.12 96 LEU A O 1
ATOM 794 N N . THR A 1 97 ? -6.687 -0.880 -3.950 1.00 9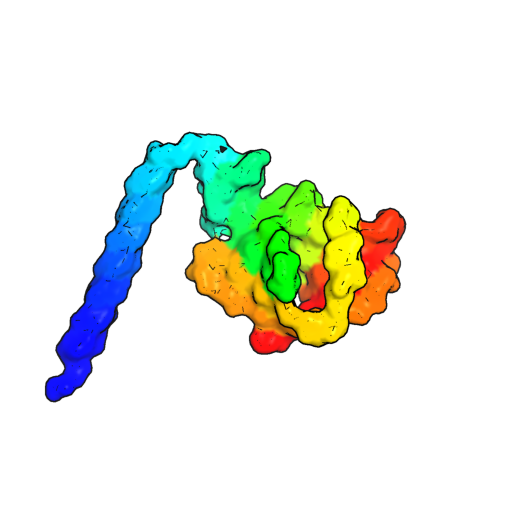1.88 97 THR A N 1
ATOM 795 C CA . THR A 1 97 ? -6.112 -1.428 -5.172 1.00 91.88 97 THR A CA 1
ATOM 796 C C . THR A 1 97 ? -4.598 -1.308 -5.096 1.00 91.88 97 THR A C 1
ATOM 798 O O . THR A 1 97 ? -4.081 -0.221 -4.852 1.00 91.88 97 THR A O 1
ATOM 801 N N . ILE A 1 98 ? -3.899 -2.420 -5.291 1.00 87.75 98 ILE A N 1
ATOM 802 C CA . ILE A 1 98 ? -2.442 -2.478 -5.380 1.00 87.75 98 ILE A CA 1
ATOM 803 C C . ILE A 1 98 ? -2.090 -2.677 -6.846 1.00 87.75 98 ILE A C 1
ATOM 805 O O . ILE A 1 98 ? -2.464 -3.693 -7.434 1.00 87.75 98 ILE A O 1
ATOM 809 N N . HIS A 1 99 ? -1.384 -1.711 -7.417 1.00 84.44 99 HIS A N 1
ATOM 810 C CA . HIS A 1 99 ? -0.833 -1.793 -8.765 1.00 84.44 99 HIS A CA 1
ATOM 811 C C . HIS A 1 99 ? 0.626 -2.214 -8.649 1.00 84.44 99 HIS A C 1
ATOM 813 O O . HIS A 1 99 ? 1.435 -1.462 -8.098 1.00 84.44 99 HIS A O 1
ATOM 819 N N . THR A 1 100 ? 0.947 -3.425 -9.096 1.00 79.75 100 THR A N 1
ATOM 820 C CA . THR A 1 100 ? 2.318 -3.942 -9.067 1.00 79.75 100 THR A CA 1
ATOM 821 C C . THR A 1 100 ? 3.100 -3.469 -10.290 1.00 79.75 100 THR A C 1
ATOM 823 O O . THR A 1 100 ? 2.540 -3.146 -11.338 1.00 79.75 100 THR A O 1
ATOM 826 N N . VAL A 1 101 ? 4.422 -3.507 -10.173 1.00 71.19 101 VAL A N 1
ATOM 827 C CA . VAL A 1 101 ? 5.392 -3.318 -11.267 1.00 71.19 101 VAL A CA 1
ATOM 828 C C . VAL A 1 101 ? 5.160 -4.226 -12.481 1.00 71.19 101 VAL A C 1
ATOM 830 O O . VAL A 1 101 ? 5.402 -3.816 -13.611 1.00 71.19 101 VAL A O 1
ATOM 833 N N . SER A 1 102 ? 4.626 -5.435 -12.278 1.00 70.75 102 SER A N 1
ATOM 834 C CA . SER A 1 102 ? 4.302 -6.371 -13.363 1.00 70.75 102 SER A CA 1
ATOM 835 C C . SER A 1 102 ? 3.054 -5.973 -14.161 1.00 70.75 102 SER A C 1
ATOM 837 O O . SER A 1 102 ? 2.719 -6.634 -15.144 1.00 70.75 102 SER A O 1
ATOM 839 N N . GLY A 1 103 ? 2.346 -4.917 -13.743 1.00 70.12 103 GLY A N 1
ATOM 840 C CA . GLY A 1 103 ? 1.052 -4.515 -14.292 1.00 70.12 103 GLY A CA 1
ATOM 841 C C . GLY A 1 103 ? -0.131 -5.306 -13.724 1.00 70.12 103 GLY A C 1
ATOM 842 O O . GLY A 1 103 ? -1.270 -5.080 -14.135 1.00 70.12 103 GLY A O 1
ATOM 843 N N . GLU A 1 104 ? 0.104 -6.220 -12.777 1.00 77.88 104 GLU A N 1
ATOM 844 C CA . GLU A 1 104 ? -0.968 -6.906 -12.060 1.00 77.88 104 GLU A CA 1
ATOM 845 C C . GLU A 1 104 ? -1.681 -5.934 -11.112 1.00 77.88 104 GLU A C 1
ATOM 847 O O . GLU A 1 104 ? -1.094 -5.033 -10.508 1.00 77.88 104 GLU A O 1
ATOM 852 N N . THR A 1 105 ? -2.990 -6.126 -10.974 1.00 85.69 105 THR A N 1
ATOM 853 C CA . THR A 1 105 ? -3.808 -5.373 -10.031 1.00 85.69 105 THR A CA 1
ATOM 854 C C . THR A 1 105 ? -4.401 -6.311 -8.992 1.00 85.69 105 THR A C 1
ATOM 856 O O . THR A 1 105 ? -5.202 -7.184 -9.328 1.00 85.69 105 THR A O 1
ATOM 859 N N . ILE A 1 106 ? -4.079 -6.086 -7.719 1.00 87.69 106 ILE A N 1
ATOM 860 C CA . ILE A 1 106 ? -4.637 -6.845 -6.595 1.00 87.69 106 ILE A CA 1
ATOM 861 C C . ILE A 1 106 ? -5.646 -5.965 -5.860 1.00 87.69 106 ILE A C 1
ATOM 863 O O . ILE A 1 106 ? -5.361 -4.807 -5.557 1.00 87.69 106 ILE A O 1
ATOM 867 N N . LYS A 1 107 ? -6.833 -6.502 -5.566 1.00 92.25 107 LYS A N 1
ATOM 868 C CA . LYS A 1 107 ? -7.919 -5.755 -4.922 1.00 92.25 107 LYS A CA 1
ATOM 869 C C . LYS A 1 107 ? -8.255 -6.330 -3.553 1.00 92.25 107 LYS A C 1
ATOM 871 O O . LYS A 1 107 ? -8.348 -7.543 -3.372 1.00 92.25 107 LYS A O 1
ATOM 876 N N . TYR A 1 108 ? -8.472 -5.429 -2.607 1.00 93.06 108 TYR A N 1
ATOM 877 C CA . TYR A 1 108 ? -8.907 -5.735 -1.254 1.00 93.06 108 TYR A CA 1
ATOM 878 C C . TYR A 1 108 ? -10.063 -4.824 -0.853 1.00 93.06 108 TYR A C 1
ATOM 880 O O . TYR A 1 108 ? -10.137 -3.663 -1.259 1.00 93.06 108 TYR A O 1
ATOM 888 N N . GLN A 1 109 ? -10.945 -5.345 -0.014 1.00 95.12 109 GLN A N 1
ATOM 889 C CA . GLN A 1 109 ? -11.908 -4.565 0.740 1.00 95.12 109 GLN A CA 1
ATOM 890 C C . GLN A 1 109 ? -11.352 -4.310 2.142 1.00 95.12 109 GLN A C 1
ATOM 892 O O . GLN A 1 109 ? -10.837 -5.226 2.786 1.00 95.12 109 GLN A O 1
ATOM 897 N N . LEU A 1 110 ? -11.467 -3.068 2.606 1.00 94.50 110 LEU A N 1
ATOM 898 C CA . LEU A 1 110 ? -10.986 -2.649 3.917 1.00 94.50 110 LEU A CA 1
ATOM 899 C C . LEU A 1 110 ? -11.992 -2.976 5.027 1.00 94.50 110 LEU A C 1
ATOM 901 O O . LEU A 1 110 ? -13.192 -2.712 4.898 1.00 94.50 110 LEU A O 1
ATOM 905 N N . GLU A 1 111 ? -11.483 -3.482 6.146 1.00 94.44 111 GLU A N 1
ATOM 906 C CA . GLU A 1 111 ? -12.200 -3.592 7.418 1.00 94.44 111 GLU A CA 1
ATOM 907 C C . GLU A 1 111 ? -11.379 -2.894 8.511 1.00 94.44 111 GLU A C 1
ATOM 909 O O . GLU A 1 111 ? -10.350 -3.382 8.974 1.00 94.44 111 GLU A O 1
ATOM 914 N N . VAL A 1 112 ? -11.813 -1.695 8.883 1.00 91.25 112 VAL A N 1
ATOM 915 C CA . VAL A 1 112 ? -11.174 -0.823 9.865 1.00 91.25 112 VAL A CA 1
ATOM 916 C C . VAL A 1 112 ? -11.431 -1.361 11.266 1.00 91.25 112 VAL A C 1
ATOM 918 O O . VAL A 1 112 ? -12.566 -1.382 11.743 1.00 91.25 112 VAL A O 1
ATOM 921 N N . ILE A 1 113 ? -10.349 -1.746 11.938 1.00 90.19 113 ILE A N 1
ATOM 922 C CA . ILE A 1 113 ? -10.371 -2.242 13.317 1.00 90.19 113 ILE A CA 1
ATOM 923 C C . ILE A 1 113 ? -10.158 -1.091 14.303 1.00 90.19 113 ILE A C 1
ATOM 925 O O . ILE A 1 113 ? -10.776 -1.048 15.364 1.00 90.19 113 ILE A O 1
ATOM 929 N N . GLY A 1 114 ? -9.307 -0.126 13.941 1.00 87.88 114 GLY A N 1
ATOM 930 C CA . GLY A 1 114 ? -8.954 1.003 14.796 1.00 87.88 114 GLY A CA 1
ATOM 931 C C . GLY A 1 114 ? -7.658 0.762 15.569 1.00 87.88 114 GLY A C 1
ATOM 932 O O . GLY A 1 114 ? -6.719 0.167 15.045 1.00 87.88 114 GLY A O 1
ATOM 933 N N . LYS A 1 115 ? -7.567 1.279 16.798 1.00 91.44 115 LYS A N 1
ATOM 934 C CA . LYS A 1 115 ? -6.337 1.211 17.599 1.00 91.44 115 LYS A CA 1
ATOM 935 C C . LYS A 1 115 ? -6.148 -0.182 18.210 1.00 91.44 115 LYS A C 1
ATOM 937 O O . LYS A 1 115 ? -7.046 -0.689 18.872 1.00 91.44 115 LYS A O 1
ATOM 942 N N . VAL A 1 116 ? -4.964 -0.756 18.020 1.00 88.75 116 VAL A N 1
ATOM 943 C CA . VAL A 1 116 ? -4.538 -2.052 18.556 1.00 88.75 116 VAL A CA 1
ATOM 944 C C . VAL A 1 116 ? -3.140 -1.941 19.162 1.00 88.75 116 VAL A C 1
ATOM 946 O O . VAL A 1 116 ? -2.298 -1.182 18.678 1.00 88.75 116 VAL A O 1
ATOM 949 N N . ASP A 1 117 ? -2.873 -2.717 20.209 1.00 84.88 117 ASP A N 1
ATOM 950 C CA . ASP A 1 117 ? -1.578 -2.682 20.903 1.00 84.88 117 ASP A CA 1
ATOM 951 C C . ASP A 1 117 ? -0.524 -3.582 20.241 1.00 84.88 117 ASP A C 1
ATOM 953 O O . ASP A 1 117 ? 0.676 -3.379 20.418 1.00 84.88 117 ASP A O 1
ATOM 957 N N . GLN A 1 118 ? -0.952 -4.578 19.459 1.00 77.06 118 GLN A N 1
ATOM 958 C CA . GLN A 1 118 ? -0.066 -5.545 18.811 1.00 77.06 118 GLN A CA 1
ATOM 959 C C . GLN A 1 118 ? -0.482 -5.817 17.364 1.00 77.06 118 GLN A C 1
ATOM 961 O O . GLN A 1 118 ? -1.661 -5.782 17.016 1.00 77.06 118 GLN A O 1
ATOM 966 N N . LEU A 1 119 ? 0.512 -6.119 16.527 1.00 69.44 119 LEU A N 1
ATOM 967 C CA . LEU A 1 119 ? 0.315 -6.494 15.130 1.00 69.44 119 LEU A CA 1
ATOM 968 C C . LEU A 1 119 ? -0.128 -7.960 15.047 1.00 69.44 119 LEU A C 1
ATOM 970 O O . LEU A 1 119 ? 0.604 -8.861 15.467 1.00 69.44 119 LEU A O 1
ATOM 974 N N . SER A 1 120 ? -1.303 -8.211 14.472 1.00 66.50 120 SER A N 1
ATOM 975 C CA . SER A 1 120 ? -1.730 -9.567 14.126 1.00 66.50 120 SER A CA 1
ATOM 976 C C . SER A 1 120 ? -0.862 -10.128 12.994 1.00 66.50 120 SER A C 1
ATOM 978 O O . SER A 1 120 ? -0.531 -9.430 12.033 1.00 66.50 120 SER A O 1
ATOM 980 N N . LYS A 1 121 ? -0.497 -11.410 13.108 1.00 66.38 121 LYS A N 1
ATOM 981 C CA . LYS A 1 121 ? 0.300 -12.145 12.108 1.00 66.38 121 LYS A CA 1
ATOM 982 C C . LYS A 1 121 ? -0.541 -13.051 11.202 1.00 66.38 121 LYS A C 1
ATOM 984 O O . LYS A 1 121 ? 0.009 -13.651 10.283 1.00 66.38 121 LYS A O 1
ATOM 989 N N . SER A 1 122 ? -1.834 -13.215 11.490 1.00 69.44 122 SER A N 1
ATOM 990 C CA . SER A 1 122 ? -2.675 -14.231 10.841 1.00 69.44 122 SER A CA 1
ATOM 991 C C . SER A 1 122 ? -3.414 -13.729 9.602 1.00 69.44 122 SER A C 1
ATOM 993 O O . SER A 1 122 ? -3.711 -14.532 8.721 1.00 69.44 122 SER A O 1
ATOM 995 N N . ILE A 1 123 ? -3.691 -12.426 9.514 1.00 73.75 123 ILE A N 1
ATOM 996 C CA . ILE A 1 123 ? -4.476 -11.815 8.435 1.00 73.75 123 ILE A CA 1
ATOM 997 C C . ILE A 1 123 ? -3.663 -10.660 7.840 1.00 73.75 123 ILE A C 1
ATOM 999 O O . ILE A 1 123 ? -3.135 -9.865 8.620 1.00 73.75 123 ILE A O 1
ATOM 1003 N N . PRO A 1 124 ? -3.551 -10.549 6.500 1.00 84.81 124 PRO A N 1
ATOM 1004 C CA . PRO A 1 124 ? -2.950 -9.382 5.868 1.00 84.81 124 PRO A CA 1
ATOM 1005 C C . PRO A 1 124 ? -3.664 -8.107 6.313 1.00 84.81 124 PRO A C 1
ATOM 1007 O O . PRO A 1 124 ? -4.884 -7.983 6.185 1.00 84.81 124 PRO A O 1
ATOM 1010 N N . ALA A 1 125 ? -2.899 -7.158 6.833 1.00 88.44 125 ALA A N 1
ATOM 1011 C CA . ALA A 1 125 ? -3.427 -5.901 7.332 1.00 88.44 125 ALA A CA 1
ATOM 1012 C C . ALA A 1 125 ? -2.551 -4.723 6.905 1.00 88.44 125 ALA A C 1
ATOM 1014 O O . ALA A 1 125 ? -1.361 -4.862 6.604 1.00 88.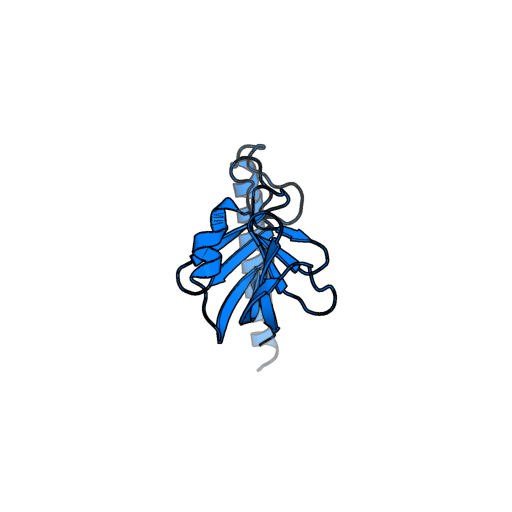44 125 ALA A O 1
ATOM 1015 N N . LEU A 1 126 ? -3.171 -3.550 6.892 1.00 90.38 126 LEU A N 1
ATOM 1016 C CA . LEU A 1 126 ? -2.510 -2.264 6.831 1.00 90.38 126 LEU A CA 1
ATOM 1017 C C . LEU A 1 126 ? -2.374 -1.732 8.259 1.00 90.38 126 LEU A C 1
ATOM 1019 O O . LEU A 1 126 ? -3.365 -1.595 8.981 1.00 90.38 126 LEU A O 1
ATOM 1023 N N . TYR A 1 127 ? -1.142 -1.425 8.655 1.00 91.69 127 TYR A N 1
ATOM 1024 C CA . TYR A 1 127 ? -0.825 -0.882 9.969 1.00 91.69 127 TYR A CA 1
ATOM 1025 C C . TYR A 1 127 ? -0.183 0.482 9.854 1.00 91.69 127 TYR A C 1
ATOM 1027 O O . TYR A 1 127 ? 0.749 0.657 9.082 1.00 91.69 127 TYR A O 1
ATOM 1035 N N . CYS A 1 128 ? -0.611 1.421 10.684 1.00 92.25 128 CYS A N 1
ATOM 1036 C CA . CYS A 1 128 ? 0.066 2.698 10.845 1.00 92.25 128 CYS A CA 1
ATOM 1037 C C . CYS A 1 128 ? 0.429 2.907 12.310 1.00 92.25 128 CYS A C 1
ATOM 1039 O O . CYS A 1 128 ? -0.408 2.698 13.189 1.00 92.25 128 CYS A O 1
ATOM 1041 N N . LYS A 1 129 ? 1.673 3.291 12.596 1.00 89.44 129 LYS A N 1
ATOM 1042 C CA . LYS A 1 129 ? 2.088 3.581 13.971 1.00 89.44 129 LYS A CA 1
ATOM 1043 C C . LYS A 1 129 ? 1.327 4.806 14.496 1.00 89.44 129 LYS A C 1
ATOM 1045 O O . LYS A 1 129 ? 1.117 5.776 13.777 1.00 89.44 129 LYS A O 1
ATOM 1050 N N . ASN A 1 130 ? 0.889 4.725 15.746 1.00 87.81 130 ASN A N 1
ATOM 1051 C CA . ASN A 1 130 ? 0.179 5.773 16.470 1.00 87.81 130 ASN A CA 1
ATOM 1052 C C . ASN A 1 130 ? 0.723 5.810 17.906 1.00 87.81 130 ASN A C 1
ATOM 1054 O O . ASN A 1 130 ? 0.194 5.135 18.806 1.00 87.81 130 ASN A O 1
ATOM 1058 N N . GLY A 1 131 ? 1.838 6.522 18.100 1.00 85.88 131 GLY A N 1
ATOM 1059 C CA . GLY A 1 131 ? 2.578 6.533 19.363 1.00 85.88 131 GLY A CA 1
ATOM 1060 C C . GLY A 1 131 ? 3.075 5.138 19.769 1.00 85.88 131 GLY A C 1
ATOM 1061 O O . GLY A 1 131 ? 3.861 4.512 19.058 1.00 85.88 131 GLY A O 1
ATOM 1062 N N . SER A 1 132 ? 2.617 4.644 20.925 1.00 86.06 132 SER A N 1
ATOM 1063 C CA . SER A 1 132 ? 2.944 3.310 21.460 1.00 86.06 132 SER A CA 1
ATOM 1064 C C . SER A 1 132 ? 2.071 2.172 20.912 1.00 86.06 132 SER A C 1
ATOM 1066 O O . SER A 1 132 ? 2.229 1.028 21.325 1.00 86.06 132 SER A O 1
ATOM 1068 N N . SER A 1 133 ? 1.141 2.483 20.009 1.00 90.00 133 SER A N 1
ATOM 1069 C CA . SER A 1 133 ? 0.140 1.559 19.465 1.00 90.00 133 SER A CA 1
ATOM 1070 C C . SER A 1 133 ? 0.104 1.620 17.940 1.00 90.00 133 SER A C 1
ATOM 1072 O O . SER A 1 133 ? 0.824 2.411 17.328 1.00 90.00 133 SER A O 1
ATOM 1074 N N . TYR A 1 134 ? -0.767 0.829 17.322 1.00 90.81 134 TYR A N 1
ATOM 1075 C CA . TYR A 1 134 ? -0.986 0.836 15.880 1.00 90.81 134 TYR A CA 1
ATOM 1076 C C . TYR A 1 134 ? -2.448 1.111 15.554 1.00 90.81 134 TYR A C 1
ATOM 1078 O O . TYR A 1 134 ? -3.347 0.693 16.275 1.00 90.81 134 TYR A O 1
ATOM 1086 N N . TYR A 1 135 ? -2.697 1.800 14.450 1.00 93.06 135 TYR A N 1
ATOM 1087 C CA . TYR A 1 135 ? -3.993 1.825 13.792 1.00 93.06 135 TYR A CA 1
ATOM 1088 C C . TYR A 1 135 ? -4.025 0.709 12.746 1.00 93.06 135 TYR A C 1
ATOM 1090 O O . TYR A 1 135 ? -3.139 0.647 11.894 1.00 93.06 135 TYR A O 1
ATOM 1098 N N . CYS A 1 136 ? -5.006 -0.184 12.841 1.00 93.06 136 CYS A N 1
ATOM 1099 C CA . CYS A 1 136 ? -5.099 -1.408 12.055 1.00 93.06 136 CYS A CA 1
ATOM 1100 C C . CYS A 1 136 ? -6.328 -1.401 11.142 1.00 93.06 136 CYS A C 1
ATOM 1102 O O . CYS A 1 136 ? -7.441 -1.059 11.562 1.00 93.06 136 CYS A O 1
ATOM 1104 N N . ILE A 1 137 ? -6.114 -1.837 9.903 1.00 93.31 137 ILE A N 1
ATOM 1105 C CA . ILE A 1 137 ? -7.151 -2.106 8.912 1.00 93.31 137 ILE A CA 1
ATOM 1106 C C . ILE A 1 137 ? -6.878 -3.486 8.310 1.00 93.31 137 ILE A C 1
ATOM 1108 O O . ILE A 1 137 ? -5.839 -3.699 7.688 1.00 93.31 137 ILE A O 1
ATOM 1112 N N . ASN A 1 138 ? -7.810 -4.419 8.459 1.00 92.31 138 ASN A N 1
ATOM 1113 C CA . ASN A 1 138 ? -7.728 -5.724 7.814 1.00 92.31 138 ASN A CA 1
ATOM 1114 C C . ASN A 1 138 ? -7.967 -5.599 6.304 1.00 92.31 138 ASN A C 1
ATOM 1116 O O . ASN A 1 138 ? -8.799 -4.804 5.851 1.00 92.31 138 ASN A O 1
ATOM 1120 N N . LEU A 1 139 ? -7.262 -6.424 5.528 1.00 90.88 139 LEU A N 1
ATOM 1121 C CA . LEU A 1 139 ? -7.391 -6.502 4.076 1.00 90.88 139 LEU A CA 1
ATOM 1122 C C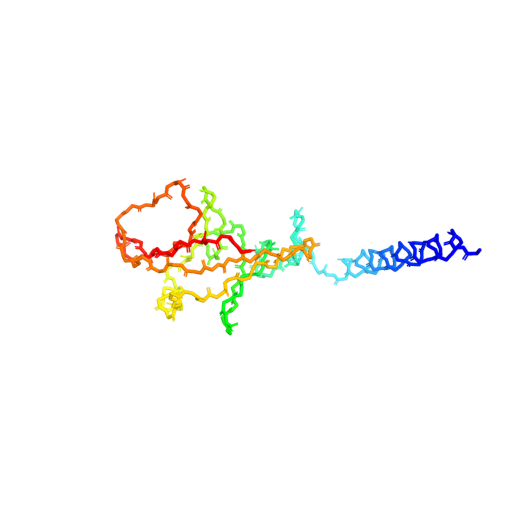 . LEU A 1 139 ? -8.085 -7.811 3.687 1.00 90.88 139 LEU A C 1
ATOM 1124 O O . LEU A 1 139 ? -7.517 -8.897 3.817 1.00 90.88 139 LEU A O 1
ATOM 1128 N N . ILE A 1 140 ? -9.309 -7.716 3.170 1.00 90.44 140 ILE A N 1
ATOM 1129 C CA . ILE A 1 140 ? -10.096 -8.873 2.723 1.00 90.44 140 ILE A CA 1
ATOM 1130 C C . ILE A 1 140 ? -9.998 -8.957 1.201 1.00 90.44 140 ILE A C 1
ATOM 1132 O O . ILE A 1 140 ? -10.420 -8.034 0.510 1.00 90.44 140 ILE A O 1
ATOM 1136 N N . LYS A 1 141 ? -9.403 -10.028 0.664 1.00 87.56 141 LYS A N 1
ATOM 1137 C CA . LYS A 1 141 ? -9.194 -10.180 -0.787 1.00 87.56 141 LYS A CA 1
ATOM 1138 C C . LYS A 1 141 ? -10.540 -10.262 -1.522 1.00 87.56 141 LYS A C 1
ATOM 1140 O O . LYS A 1 141 ? -11.440 -10.954 -1.046 1.00 87.56 141 LYS A O 1
ATOM 1145 N N . VAL A 1 142 ? -10.653 -9.563 -2.657 1.00 84.62 142 VAL A N 1
ATOM 1146 C CA . VAL A 1 142 ? -11.854 -9.507 -3.519 1.00 84.62 142 VAL A CA 1
ATOM 1147 C C . VAL A 1 142 ? -11.541 -10.043 -4.906 1.00 84.62 142 VAL A C 1
ATOM 1149 O O . VAL A 1 142 ? -10.445 -9.721 -5.417 1.00 84.62 142 VAL A O 1
#

Sequence (142 aa):
MSCALFGYSFYRQNKEIKDIQTLYTQTKQLIPDSYISSEDAYLDIDGHDIYAILQVNDIKWVIGHEESLPHYKNKNIIIPESLLKQVQSLKNRDKLTIHTVSGETIKYQLEVIGKVDQLSKSIPALYCKNGSSYYCINLIKV

Foldseek 3Di:
DPPVVVVVVVVVVVVVVVVVVVVVVVVLVVQPPQQDADPLAHTNDPNWGFFKWKDWPPDIFTETPDPQGFYDDLLETEHEQVCVVVVVVDDFQTKIWIQGSVRDIWIWGKDWPAKDQDDDNPFHWYWYDDPNIIGIIGTHGD

Secondary structure (DSSP, 8-state):
--HHHHHHHHHHHHHHHHHHHHHHHHHHTTS-GGG--SSS-EEEETTEEEEEEEEETTEEEEEESSTTS-EEETTEEEE-GGGHHHHHT--TT-EEEEEETTS-EEEEEEEEEEEESS--SSS-EEEEEETTEEEEEEEEE-

pLDDT: mean 76.99, std 14.98, range [43.31, 95.56]